Protein AF-A0A9Q0ZHW3-F1 (afdb_monomer_lite)

Organism: Salix purpurea (NCBI:txid77065)

Structure (mmCIF, N/CA/C/O backbone):
data_AF-A0A9Q0ZHW3-F1
#
_entry.id   AF-A0A9Q0ZHW3-F1
#
loop_
_atom_site.group_PDB
_atom_site.id
_atom_site.type_symbol
_atom_site.label_atom_id
_atom_site.label_alt_id
_atom_site.label_comp_id
_atom_site.label_asym_id
_atom_site.label_entity_id
_atom_site.label_seq_id
_atom_site.pdbx_PDB_ins_code
_atom_site.Cartn_x
_atom_site.Cartn_y
_atom_site.Cartn_z
_atom_site.occupancy
_atom_site.B_iso_or_equiv
_atom_site.auth_seq_id
_atom_site.auth_comp_id
_atom_site.auth_asym_id
_atom_site.auth_atom_id
_atom_site.pdbx_PDB_model_num
ATOM 1 N N . MET A 1 1 ? 11.806 12.539 -17.129 1.00 73.69 1 MET A N 1
ATOM 2 C CA . MET A 1 1 ? 10.491 13.174 -16.878 1.00 73.69 1 MET A CA 1
ATOM 3 C C . MET A 1 1 ? 9.382 12.738 -17.846 1.00 73.69 1 MET A C 1
ATOM 5 O O . MET A 1 1 ? 8.555 11.953 -17.416 1.00 73.69 1 MET A O 1
ATOM 9 N N . LEU A 1 2 ? 9.324 13.153 -19.128 1.00 83.00 2 LEU A N 1
ATOM 10 C CA . LEU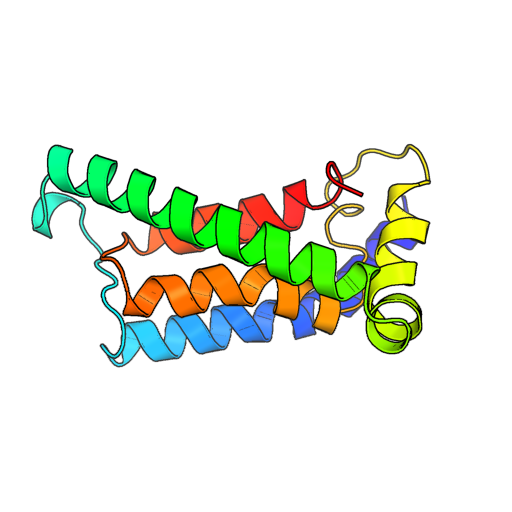 A 1 2 ? 8.190 12.784 -20.021 1.00 83.00 2 LEU A CA 1
ATOM 11 C C . LEU A 1 2 ? 7.981 11.266 -20.179 1.00 83.00 2 LEU A C 1
ATOM 13 O O . LEU A 1 2 ? 6.848 10.793 -20.206 1.00 83.00 2 LEU A O 1
ATOM 17 N N . LEU A 1 3 ? 9.074 10.503 -20.240 1.00 83.69 3 LEU A N 1
ATOM 18 C CA . LEU A 1 3 ? 9.015 9.045 -20.337 1.00 83.69 3 LEU A CA 1
ATOM 19 C C . LEU A 1 3 ? 8.474 8.391 -19.052 1.00 83.69 3 LEU A C 1
ATOM 21 O O . LEU A 1 3 ? 7.644 7.495 -19.149 1.00 83.69 3 LEU A O 1
ATOM 25 N N . GLN A 1 4 ? 8.865 8.888 -17.871 1.00 81.75 4 GLN A N 1
ATOM 26 C CA . GLN A 1 4 ? 8.333 8.431 -16.576 1.00 81.75 4 GLN A CA 1
ATOM 27 C C . GLN A 1 4 ? 6.826 8.695 -16.481 1.00 81.75 4 GLN A C 1
ATOM 29 O O . GLN A 1 4 ? 6.073 7.797 -16.126 1.00 81.75 4 GLN A O 1
ATOM 34 N N . ILE A 1 5 ? 6.371 9.887 -16.896 1.00 86.31 5 ILE A N 1
ATOM 35 C CA . ILE A 1 5 ? 4.938 10.216 -16.960 1.00 86.31 5 ILE A CA 1
ATOM 36 C C . ILE A 1 5 ? 4.210 9.223 -17.870 1.00 86.31 5 ILE A C 1
ATOM 38 O O . ILE A 1 5 ? 3.200 8.656 -17.475 1.00 86.31 5 ILE A O 1
ATOM 42 N N . TYR A 1 6 ? 4.720 8.975 -19.076 1.00 88.56 6 TYR A N 1
ATOM 43 C CA . TYR A 1 6 ? 4.077 8.063 -20.022 1.00 88.56 6 TYR A CA 1
ATOM 44 C C . TYR A 1 6 ? 3.964 6.625 -19.494 1.00 88.56 6 TYR A C 1
ATOM 46 O O . TYR A 1 6 ? 2.909 6.003 -19.629 1.00 88.56 6 TYR A O 1
ATOM 54 N N . VAL A 1 7 ? 5.031 6.100 -18.886 1.00 87.06 7 VAL A N 1
ATOM 55 C CA . VAL A 1 7 ? 5.037 4.750 -18.303 1.00 87.06 7 VAL A CA 1
ATOM 56 C C . VAL A 1 7 ? 4.074 4.677 -17.117 1.00 87.06 7 VAL A C 1
ATOM 58 O O . VAL A 1 7 ? 3.219 3.792 -17.098 1.00 87.06 7 VAL A O 1
ATOM 61 N N . ALA A 1 8 ? 4.122 5.651 -16.204 1.00 86.81 8 ALA A N 1
ATOM 62 C CA . ALA A 1 8 ? 3.216 5.726 -15.060 1.00 86.81 8 ALA A CA 1
ATOM 63 C C . ALA A 1 8 ? 1.741 5.828 -15.486 1.00 86.81 8 ALA A C 1
ATOM 65 O O . ALA A 1 8 ? 0.895 5.099 -14.977 1.00 86.81 8 ALA A O 1
ATOM 66 N N . MET A 1 9 ? 1.417 6.664 -16.479 1.00 90.88 9 MET A N 1
ATOM 67 C CA . MET A 1 9 ? 0.047 6.796 -16.999 1.00 90.88 9 MET A CA 1
ATOM 68 C C . MET A 1 9 ? -0.474 5.508 -17.641 1.00 90.88 9 MET A C 1
ATOM 70 O O . MET A 1 9 ? -1.670 5.232 -17.576 1.00 90.88 9 MET A O 1
ATOM 74 N N . LYS A 1 10 ? 0.402 4.700 -18.248 1.00 88.62 10 LYS A N 1
ATOM 75 C CA . LYS A 1 10 ? 0.024 3.374 -18.750 1.00 88.62 10 LYS A CA 1
ATOM 76 C C . LYS A 1 10 ? -0.179 2.360 -17.633 1.00 88.62 10 LYS A C 1
ATOM 78 O O . LYS A 1 10 ? -1.021 1.478 -17.784 1.00 88.62 10 LYS A O 1
ATOM 83 N N . ALA A 1 11 ? 0.599 2.456 -16.558 1.00 87.31 11 ALA A N 1
ATOM 84 C CA . ALA A 1 11 ? 0.549 1.496 -15.470 1.00 87.31 11 ALA A CA 1
ATOM 85 C C . ALA A 1 11 ? -0.622 1.738 -14.509 1.00 87.31 11 ALA A C 1
ATOM 87 O O . ALA A 1 11 ? -1.248 0.782 -14.052 1.00 87.31 11 ALA A O 1
ATOM 88 N N . MET A 1 12 ? -0.959 3.007 -14.265 1.00 87.75 12 MET A N 1
ATOM 89 C CA . MET A 1 12 ? -1.957 3.435 -13.284 1.00 87.75 12 MET A CA 1
ATOM 90 C C . MET A 1 12 ? -3.317 2.728 -13.387 1.00 87.75 12 MET A C 1
ATOM 92 O O . MET A 1 12 ? -3.740 2.193 -12.367 1.00 87.75 12 MET A O 1
ATOM 96 N N . PRO A 1 13 ? -3.986 2.625 -14.557 1.00 89.69 13 PRO A N 1
ATOM 97 C CA . PRO A 1 13 ? -5.304 1.981 -14.638 1.00 89.69 13 PRO A CA 1
ATOM 98 C C . PRO A 1 13 ? -5.311 0.527 -14.153 1.00 89.69 13 PRO A C 1
ATOM 100 O O . PRO A 1 13 ? -6.305 0.033 -13.627 1.00 89.69 13 PRO A O 1
ATOM 103 N N . TRP A 1 14 ? -4.188 -0.164 -14.336 1.00 89.56 14 TRP A N 1
ATOM 104 C CA . TRP A 1 14 ? -4.010 -1.539 -13.894 1.00 89.56 14 TRP A CA 1
ATOM 105 C C . TRP A 1 14 ? -3.637 -1.604 -12.417 1.00 89.56 14 TRP A C 1
ATOM 107 O O . TRP A 1 14 ? -4.186 -2.425 -11.691 1.00 89.56 14 TRP A O 1
ATOM 117 N N . TYR A 1 15 ? -2.747 -0.721 -11.961 1.00 87.81 15 TYR A N 1
ATOM 118 C CA . TYR A 1 15 ? -2.360 -0.633 -10.554 1.00 87.81 15 TYR A CA 1
ATOM 119 C C . TYR A 1 15 ? -3.568 -0.347 -9.651 1.00 87.81 15 TYR A C 1
ATOM 121 O O . TYR A 1 15 ? -3.721 -0.979 -8.608 1.00 87.81 15 TYR A O 1
ATOM 129 N N . THR A 1 16 ? -4.496 0.510 -10.096 1.00 90.38 16 THR A N 1
ATOM 130 C CA . THR A 1 16 ? -5.730 0.825 -9.360 1.00 90.38 16 THR A CA 1
ATOM 131 C C . THR A 1 16 ? -6.701 -0.350 -9.220 1.00 90.38 16 THR A C 1
ATOM 133 O O . THR A 1 16 ? -7.648 -0.260 -8.441 1.00 90.38 16 THR A O 1
ATOM 136 N N . LEU A 1 17 ? -6.488 -1.469 -9.922 1.00 91.81 17 LEU A N 1
ATOM 137 C CA . LEU A 1 17 ? -7.327 -2.657 -9.767 1.00 91.81 17 LEU A CA 1
ATOM 138 C C . LEU A 1 17 ? -7.246 -3.222 -8.343 1.00 91.81 17 LEU A C 1
ATOM 140 O O . LEU A 1 17 ? -8.262 -3.640 -7.796 1.00 91.81 17 LEU A O 1
ATOM 144 N N . LEU A 1 18 ? -6.060 -3.203 -7.730 1.00 91.81 18 LEU A N 1
ATOM 145 C CA . LEU A 1 18 ? -5.867 -3.725 -6.380 1.00 91.81 18 LEU A CA 1
ATOM 146 C C . LEU A 1 18 ? -6.641 -2.925 -5.311 1.00 91.81 18 LEU A C 1
ATOM 148 O O . LEU A 1 18 ? -7.414 -3.562 -4.594 1.00 91.81 18 LEU A O 1
ATOM 152 N N . PRO A 1 19 ? -6.520 -1.581 -5.208 1.00 92.06 19 PRO A N 1
ATOM 153 C CA . PRO A 1 19 ? -7.346 -0.804 -4.285 1.00 92.06 19 PRO A CA 1
ATOM 154 C C . PRO A 1 19 ? -8.840 -0.915 -4.605 1.00 92.06 19 PRO A C 1
ATOM 156 O O . PRO A 1 19 ? -9.644 -1.029 -3.693 1.00 92.06 19 PRO A O 1
ATOM 159 N N . THR A 1 20 ? -9.226 -1.001 -5.883 1.00 94.25 20 THR A N 1
ATOM 160 C CA . THR A 1 20 ? -10.640 -1.213 -6.251 1.00 94.25 20 THR A CA 1
ATOM 161 C C . THR A 1 20 ? -11.184 -2.520 -5.663 1.00 94.25 20 THR A C 1
ATOM 163 O O . THR A 1 20 ? -12.277 -2.562 -5.100 1.00 94.25 20 THR A O 1
ATOM 166 N N . VAL A 1 21 ? -10.415 -3.608 -5.771 1.00 94.75 21 VAL A N 1
ATOM 167 C CA . VAL A 1 21 ? -10.796 -4.905 -5.200 1.00 94.75 21 VAL A CA 1
ATOM 168 C C . VAL A 1 21 ? -10.751 -4.864 -3.670 1.00 94.75 21 VAL A C 1
ATOM 170 O O . VAL A 1 21 ? -11.633 -5.439 -3.034 1.00 94.75 21 VAL A O 1
ATOM 173 N N . SER A 1 22 ? -9.776 -4.186 -3.054 1.00 94.69 22 SER A N 1
ATOM 174 C CA . SER A 1 22 ? -9.713 -4.064 -1.592 1.00 94.69 22 SER A CA 1
ATOM 175 C C . SER A 1 22 ? -10.876 -3.259 -1.021 1.00 94.69 22 SER A C 1
ATOM 177 O O . SER A 1 22 ? -11.476 -3.702 -0.043 1.00 94.69 22 SER A O 1
ATOM 179 N N . GLU A 1 23 ? -11.267 -2.160 -1.664 1.00 95.31 23 GLU A N 1
ATOM 180 C CA . GLU A 1 23 ? -12.452 -1.375 -1.313 1.00 95.31 23 GLU A CA 1
ATOM 181 C C . GLU A 1 23 ? -13.720 -2.224 -1.398 1.00 95.31 23 GLU A C 1
ATOM 183 O O . GLU A 1 23 ? -14.471 -2.284 -0.427 1.00 95.31 23 GLU A O 1
ATOM 188 N N . TYR A 1 24 ? -13.902 -2.993 -2.476 1.00 97.06 24 TYR A N 1
ATOM 189 C CA . TYR A 1 24 ? -15.022 -3.930 -2.581 1.00 97.06 24 TYR A CA 1
ATOM 190 C C . TYR A 1 24 ? -15.056 -4.931 -1.409 1.00 97.06 24 TYR A C 1
ATOM 192 O O . TYR A 1 24 ? -16.113 -5.185 -0.830 1.00 97.06 24 TYR A O 1
ATOM 200 N N . MET A 1 25 ? -13.908 -5.489 -1.009 1.00 97.19 25 MET A N 1
ATOM 201 C CA . MET A 1 25 ? -13.833 -6.407 0.139 1.00 97.19 25 MET A CA 1
ATOM 202 C C . MET A 1 25 ? -14.135 -5.711 1.475 1.00 97.19 25 MET A C 1
ATOM 204 O O . MET A 1 25 ? -14.721 -6.325 2.371 1.00 97.19 25 MET A O 1
ATOM 208 N N . ILE A 1 26 ? -13.748 -4.442 1.620 1.00 96.19 26 ILE A N 1
ATOM 209 C CA . ILE A 1 26 ? -14.051 -3.610 2.790 1.00 96.19 26 ILE A CA 1
ATOM 210 C C . ILE A 1 26 ? -15.555 -3.331 2.870 1.00 96.19 26 ILE A C 1
ATOM 212 O O . ILE A 1 26 ? -16.154 -3.567 3.917 1.00 96.19 26 ILE A O 1
ATOM 216 N N . GLU A 1 27 ? -16.181 -2.908 1.772 1.00 95.88 27 GLU A N 1
ATOM 217 C CA . GLU A 1 27 ? -17.616 -2.600 1.709 1.00 95.88 27 GLU A CA 1
ATOM 218 C C . GLU A 1 27 ? -18.500 -3.823 1.986 1.00 95.88 27 GLU A C 1
ATOM 220 O O . GLU A 1 27 ? -19.546 -3.703 2.621 1.00 95.88 27 GLU A O 1
ATOM 225 N N . ASN A 1 28 ? -18.060 -5.016 1.575 1.00 96.94 28 ASN A N 1
ATOM 226 C CA . ASN A 1 28 ? -18.747 -6.274 1.881 1.00 96.94 28 ASN A CA 1
ATOM 227 C C . ASN A 1 28 ? -18.514 -6.771 3.324 1.00 96.94 28 ASN A C 1
ATOM 229 O O . ASN A 1 28 ? -19.048 -7.815 3.707 1.00 96.94 28 ASN A O 1
ATOM 233 N N . GLY A 1 29 ? -17.711 -6.064 4.127 1.00 95.12 29 GLY A N 1
ATOM 234 C CA . GLY A 1 29 ? -17.433 -6.418 5.520 1.00 95.12 29 GLY A CA 1
ATOM 235 C C . GLY A 1 29 ? -16.546 -7.654 5.692 1.00 95.12 29 GLY A C 1
ATOM 236 O O . GLY A 1 29 ? -16.582 -8.292 6.741 1.00 95.12 29 GLY A O 1
ATOM 237 N N . TRP A 1 30 ? -15.758 -8.029 4.678 1.00 97.31 30 TRP A N 1
ATOM 238 C CA . TRP A 1 30 ? -14.881 -9.211 4.741 1.00 97.31 30 TRP A CA 1
ATOM 239 C C . TRP A 1 30 ? -13.572 -8.953 5.493 1.00 97.31 30 TRP A C 1
ATOM 241 O O . TRP A 1 30 ? -12.861 -9.890 5.853 1.00 97.31 30 TRP A O 1
ATOM 251 N N . THR A 1 31 ? -13.236 -7.684 5.711 1.00 97.75 31 THR A N 1
ATOM 252 C CA . THR A 1 31 ? -11.981 -7.247 6.327 1.00 97.75 31 THR A CA 1
ATOM 253 C C . THR A 1 31 ? -12.214 -6.684 7.726 1.00 97.75 31 THR A C 1
ATOM 255 O O . THR A 1 31 ? -13.344 -6.428 8.134 1.00 97.75 31 THR A O 1
ATOM 258 N N . LYS A 1 32 ? -11.133 -6.442 8.473 1.00 96.88 32 LYS A N 1
ATOM 259 C CA . LYS A 1 32 ? -11.174 -5.798 9.797 1.00 96.88 32 LYS A CA 1
ATOM 260 C C . LYS A 1 32 ? -11.114 -4.265 9.707 1.00 96.88 32 LYS A C 1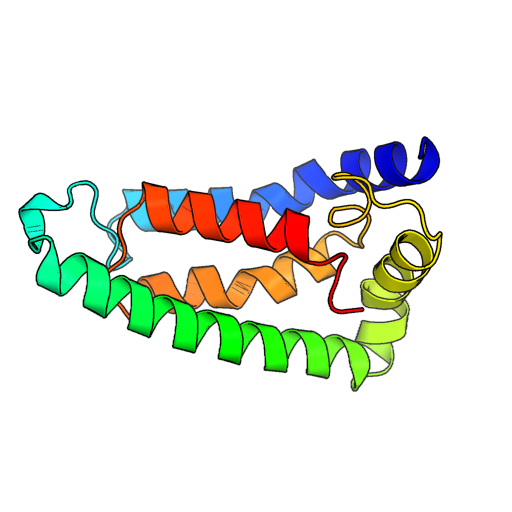
ATOM 262 O O . LYS A 1 32 ? -10.657 -3.604 10.639 1.00 96.88 32 LYS A O 1
ATOM 267 N N . CYS A 1 33 ? -11.509 -3.688 8.576 1.00 97.19 33 CYS A N 1
ATOM 268 C CA . CYS A 1 33 ? -11.421 -2.251 8.361 1.00 97.19 33 CYS A CA 1
ATOM 269 C C . CYS A 1 33 ? -12.548 -1.501 9.087 1.00 97.19 33 CYS A C 1
ATOM 271 O O . CYS A 1 33 ? -13.697 -1.934 9.068 1.00 97.19 33 CYS A O 1
ATOM 273 N N . TYR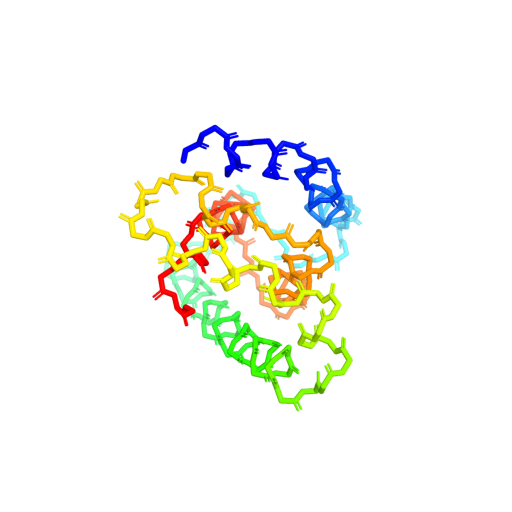 A 1 34 ? -12.215 -0.372 9.713 1.00 96.44 34 TYR A N 1
ATOM 274 C CA . TYR A 1 34 ? -13.172 0.502 10.399 1.00 96.44 34 TYR A CA 1
ATOM 275 C C . TYR A 1 34 ? -13.081 1.939 9.881 1.00 96.44 34 TYR A C 1
ATOM 277 O O . TYR A 1 34 ? -12.074 2.346 9.292 1.00 96.44 34 TYR A O 1
ATOM 285 N N . THR A 1 35 ? -14.132 2.731 10.095 1.00 95.94 35 THR A N 1
ATOM 286 C CA . THR A 1 35 ? -14.276 4.055 9.456 1.00 95.94 35 THR A CA 1
ATOM 287 C C . THR A 1 35 ? -14.108 5.224 10.416 1.00 95.94 35 THR A C 1
ATOM 289 O O . THR A 1 35 ? -13.813 6.333 9.969 1.00 95.94 35 THR A O 1
ATOM 292 N N . SER A 1 36 ? -14.250 4.992 11.722 1.00 96.56 36 SER A N 1
ATOM 293 C CA . SER A 1 36 ? -14.054 6.001 12.755 1.00 96.56 36 SER A CA 1
ATOM 294 C C . SER A 1 36 ? -13.087 5.533 13.837 1.00 96.56 36 SER A C 1
ATOM 296 O O . SER A 1 36 ? -13.223 4.460 14.419 1.00 96.56 36 SER A O 1
ATOM 298 N N . ILE A 1 37 ? -12.138 6.401 14.193 1.00 96.19 37 ILE A N 1
ATOM 299 C CA . ILE A 1 37 ? -11.187 6.168 15.293 1.00 96.19 37 ILE A CA 1
ATOM 300 C C . ILE A 1 37 ? -11.917 5.983 16.634 1.00 96.19 37 ILE A C 1
ATOM 302 O O . ILE A 1 37 ? -11.419 5.282 17.514 1.00 96.19 37 ILE A O 1
ATOM 306 N N . SER A 1 38 ? -13.114 6.556 16.798 1.00 96.38 38 SER A N 1
ATOM 307 C CA . SER A 1 38 ? -13.915 6.398 18.018 1.00 96.38 38 SER A CA 1
ATOM 308 C C . SER A 1 38 ? -14.367 4.957 18.281 1.00 96.38 38 SER A C 1
ATOM 310 O O . SER A 1 38 ? -14.707 4.651 19.417 1.00 96.38 38 SER A O 1
ATOM 312 N N . GLU A 1 39 ? -14.371 4.083 17.267 1.00 95.88 39 GLU A N 1
ATOM 313 C CA . GLU A 1 39 ? -14.764 2.671 17.398 1.00 95.88 39 GLU A CA 1
ATOM 314 C C . GLU A 1 39 ? -13.759 1.859 18.231 1.00 95.88 39 GLU A C 1
ATOM 316 O O . GLU A 1 39 ? -14.139 0.909 18.910 1.00 95.88 39 GLU A O 1
ATOM 321 N N . VAL A 1 40 ? -12.480 2.252 18.209 1.00 96.69 40 VAL A N 1
ATOM 322 C CA . VAL A 1 40 ? -11.383 1.556 18.909 1.00 96.69 40 VAL A CA 1
ATOM 323 C C . VAL A 1 40 ? -10.662 2.446 19.930 1.00 96.69 40 VAL A C 1
ATOM 325 O O . VAL A 1 40 ? -9.986 1.950 20.830 1.00 96.69 40 VAL A O 1
ATOM 328 N N . GLY A 1 41 ? -10.815 3.768 19.822 1.00 97.38 41 GLY A N 1
ATOM 329 C CA . GLY A 1 41 ? -10.096 4.761 20.614 1.00 97.38 41 GLY A CA 1
ATOM 330 C C . GLY A 1 41 ? -8.674 5.024 20.105 1.00 97.38 41 GLY A C 1
ATOM 331 O O . GLY A 1 41 ? -8.040 4.184 19.468 1.00 97.38 41 GLY A O 1
ATOM 332 N N . TRP A 1 42 ? -8.137 6.209 20.414 1.00 97.19 42 TRP A N 1
ATOM 333 C CA . TRP A 1 42 ? -6.835 6.668 19.906 1.00 97.19 42 TRP A CA 1
ATOM 334 C C . TRP A 1 42 ? -5.663 5.743 20.248 1.00 97.19 42 TRP A C 1
ATOM 336 O O . TRP A 1 42 ? -4.792 5.525 19.411 1.00 97.19 42 TRP A O 1
ATOM 346 N N . PHE A 1 43 ? -5.644 5.180 21.458 1.00 97.56 43 PHE A N 1
ATOM 347 C CA . PHE A 1 43 ? -4.568 4.282 21.875 1.00 97.56 43 PHE A CA 1
ATOM 348 C C . PHE A 1 43 ? -4.541 2.998 21.035 1.00 97.56 43 PHE A C 1
ATOM 350 O O . PHE A 1 43 ? -3.500 2.643 20.485 1.00 97.56 43 PHE A O 1
ATOM 357 N N . ALA A 1 44 ? -5.693 2.337 20.873 1.00 97.62 44 ALA A N 1
ATOM 358 C CA . ALA A 1 44 ? -5.789 1.138 20.047 1.00 97.62 44 ALA A CA 1
ATOM 359 C C . ALA A 1 44 ? -5.541 1.452 18.566 1.00 97.62 44 ALA A C 1
ATOM 361 O O . ALA A 1 44 ? -4.843 0.691 17.909 1.00 97.62 44 ALA A O 1
ATOM 362 N N . TYR A 1 45 ? -6.023 2.596 18.062 1.00 97.94 45 TYR A N 1
ATOM 363 C CA . TYR A 1 45 ? -5.717 3.073 16.709 1.00 97.94 45 TYR A CA 1
ATOM 364 C C . TYR A 1 45 ? -4.205 3.135 16.454 1.00 97.94 45 TYR A C 1
ATOM 366 O O . TYR A 1 45 ? -3.737 2.556 15.478 1.00 97.94 45 TYR A O 1
ATOM 374 N N . ILE A 1 46 ? -3.433 3.774 17.343 1.00 97.88 46 ILE A N 1
ATOM 375 C CA . ILE A 1 46 ? -1.971 3.882 17.197 1.00 97.88 46 ILE A CA 1
ATOM 376 C C . ILE A 1 46 ? -1.311 2.500 17.272 1.00 97.88 46 ILE A C 1
ATOM 378 O O . ILE A 1 46 ? -0.445 2.195 16.454 1.00 97.88 46 ILE A O 1
ATOM 382 N N . MET A 1 47 ? -1.723 1.647 18.216 1.00 98.25 47 MET A N 1
ATOM 383 C CA . MET A 1 47 ? -1.163 0.295 18.326 1.00 98.25 47 MET A CA 1
ATOM 384 C C . MET A 1 47 ? -1.452 -0.553 17.087 1.00 98.25 47 MET A C 1
ATOM 386 O O . MET A 1 47 ? -0.543 -1.183 16.552 1.00 98.25 47 MET A O 1
ATOM 390 N N . TYR A 1 48 ? -2.694 -0.557 16.604 1.00 98.00 48 TYR A N 1
ATOM 391 C CA . TYR A 1 48 ? -3.060 -1.286 15.397 1.00 98.00 48 TYR A CA 1
ATOM 392 C C . TYR A 1 48 ? -2.335 -0.752 14.167 1.00 98.00 48 TYR A C 1
ATOM 394 O O . TYR A 1 48 ? -1.873 -1.551 13.362 1.00 98.00 48 TYR A O 1
ATOM 402 N N . MET A 1 49 ? -2.164 0.569 14.058 1.00 97.25 49 MET A N 1
ATOM 403 C CA . MET A 1 49 ? -1.361 1.189 13.004 1.00 97.25 49 MET A CA 1
ATOM 404 C C . MET A 1 49 ? 0.081 0.682 13.020 1.00 97.25 49 MET A C 1
ATOM 406 O O . MET A 1 49 ? 0.611 0.299 11.984 1.00 97.25 49 MET A O 1
ATOM 410 N N . ALA A 1 50 ? 0.711 0.645 14.196 1.00 97.88 50 ALA A N 1
ATOM 411 C CA . ALA A 1 50 ? 2.087 0.184 14.333 1.00 97.88 50 ALA A CA 1
ATOM 412 C C . ALA A 1 50 ? 2.232 -1.297 13.948 1.00 97.88 50 ALA A C 1
ATOM 414 O O . ALA A 1 50 ? 3.141 -1.651 13.203 1.00 97.88 50 ALA A O 1
ATOM 415 N N . ILE A 1 51 ? 1.316 -2.159 14.403 1.00 98.00 51 ILE A N 1
ATOM 416 C CA . ILE A 1 51 ? 1.321 -3.586 14.041 1.00 98.00 51 ILE A CA 1
ATOM 417 C C . ILE A 1 51 ? 1.073 -3.757 12.537 1.00 98.00 51 ILE A C 1
ATOM 419 O O . ILE A 1 51 ? 1.753 -4.554 11.894 1.00 98.00 51 ILE A O 1
ATOM 423 N N . TYR A 1 52 ? 0.123 -3.005 11.976 1.00 97.75 52 TYR A N 1
ATOM 424 C CA . TYR A 1 52 ? -0.175 -2.998 10.547 1.00 97.75 52 TYR A CA 1
ATOM 425 C C . TYR A 1 52 ? 1.073 -2.650 9.728 1.00 97.75 52 TYR A C 1
ATOM 427 O O . TYR A 1 52 ? 1.429 -3.412 8.835 1.00 97.75 52 TYR A O 1
ATOM 435 N N . LEU A 1 53 ? 1.775 -1.567 10.080 1.00 96.38 53 LEU A N 1
ATOM 436 C CA . LEU A 1 53 ? 3.015 -1.162 9.414 1.00 96.38 53 LEU A CA 1
ATOM 437 C C . LEU A 1 53 ? 4.076 -2.259 9.489 1.00 96.38 53 LEU A C 1
ATOM 439 O O . LEU A 1 53 ? 4.621 -2.630 8.464 1.00 96.38 53 LEU A O 1
ATOM 443 N N . VAL A 1 54 ? 4.312 -2.860 10.659 1.00 97.31 54 VAL A N 1
ATOM 444 C CA . VAL A 1 54 ? 5.296 -3.952 10.787 1.00 97.31 54 VAL A CA 1
ATOM 445 C C . VAL A 1 54 ? 4.978 -5.124 9.853 1.00 97.31 54 VAL A C 1
ATOM 447 O O . VAL A 1 54 ? 5.883 -5.660 9.219 1.00 97.31 54 VAL A O 1
ATOM 450 N N . ILE A 1 55 ? 3.708 -5.530 9.758 1.00 97.00 55 ILE A N 1
ATOM 451 C CA . ILE A 1 55 ? 3.287 -6.627 8.872 1.00 97.00 55 ILE A CA 1
ATOM 452 C C . ILE A 1 55 ? 3.482 -6.246 7.406 1.00 97.00 55 ILE A C 1
ATOM 454 O O . ILE A 1 55 ? 3.982 -7.058 6.626 1.00 97.00 55 ILE A O 1
ATOM 458 N N . VAL A 1 56 ? 3.072 -5.034 7.037 1.00 96.31 56 VAL A N 1
ATOM 459 C CA . VAL A 1 56 ? 3.155 -4.537 5.664 1.00 96.31 56 VAL A CA 1
ATOM 460 C C . VAL A 1 56 ? 4.607 -4.397 5.230 1.00 96.31 56 VAL A C 1
ATOM 462 O O . VAL A 1 56 ? 4.981 -5.042 4.262 1.00 96.31 56 VAL A O 1
ATOM 465 N N . GLU A 1 57 ? 5.435 -3.673 5.980 1.00 94.50 57 GLU A N 1
ATOM 466 C CA . GLU A 1 57 ? 6.866 -3.478 5.705 1.00 94.50 57 GLU A CA 1
ATOM 467 C C . GLU A 1 57 ? 7.602 -4.813 5.569 1.00 94.50 57 GLU A C 1
ATOM 469 O O . GLU A 1 57 ? 8.368 -5.037 4.632 1.00 94.50 57 GLU A O 1
ATOM 474 N N . PHE A 1 58 ? 7.322 -5.753 6.477 1.00 95.50 58 PHE A N 1
ATOM 475 C CA . PHE A 1 58 ? 7.881 -7.095 6.386 1.00 95.50 58 PHE A CA 1
ATOM 476 C C . PHE A 1 58 ? 7.437 -7.796 5.097 1.00 95.50 58 PHE A C 1
ATOM 478 O O . PHE A 1 58 ? 8.268 -8.352 4.384 1.00 95.50 58 PHE A O 1
ATOM 485 N N . GLY A 1 59 ? 6.142 -7.767 4.775 1.00 95.69 59 GLY A N 1
ATOM 486 C CA . GLY A 1 59 ? 5.615 -8.372 3.554 1.00 95.69 59 GLY A CA 1
ATOM 487 C C . GLY A 1 59 ? 6.200 -7.751 2.285 1.00 95.69 59 GLY A C 1
ATOM 488 O O . GLY A 1 59 ? 6.603 -8.487 1.388 1.00 95.69 59 GLY A O 1
ATOM 489 N N . ILE A 1 60 ? 6.301 -6.423 2.228 1.00 94.31 60 ILE A N 1
ATOM 490 C CA . ILE A 1 60 ? 6.865 -5.682 1.094 1.00 94.31 60 ILE A CA 1
ATOM 491 C C . ILE A 1 60 ? 8.327 -6.048 0.901 1.00 94.31 60 ILE A C 1
ATOM 493 O O . ILE A 1 60 ? 8.708 -6.410 -0.209 1.00 94.31 60 ILE A O 1
ATOM 497 N N . TYR A 1 61 ? 9.123 -6.068 1.973 1.00 93.75 61 TYR A N 1
ATOM 498 C CA . TYR A 1 61 ? 10.521 -6.488 1.908 1.00 93.75 61 TYR A CA 1
ATOM 499 C C . TYR A 1 61 ? 10.680 -7.863 1.246 1.00 93.75 61 TYR A C 1
ATOM 501 O O . TYR A 1 61 ? 11.519 -8.033 0.359 1.00 93.75 61 TYR A O 1
ATOM 509 N N . TRP A 1 62 ? 9.871 -8.849 1.645 1.00 94.81 62 TRP A N 1
ATOM 510 C CA . TRP A 1 62 ? 9.944 -10.188 1.059 1.00 94.81 62 TRP A CA 1
ATOM 511 C C . TRP A 1 62 ? 9.444 -10.223 -0.384 1.00 94.81 62 TRP A C 1
ATOM 513 O O . TRP A 1 62 ? 10.114 -10.820 -1.223 1.00 94.81 62 TRP A O 1
ATOM 523 N N . MET A 1 63 ? 8.340 -9.544 -0.702 1.00 94.44 63 MET A N 1
ATOM 524 C CA . MET A 1 63 ? 7.836 -9.461 -2.078 1.00 94.44 63 MET A CA 1
ATOM 525 C C . MET A 1 63 ? 8.852 -8.803 -3.014 1.00 94.44 63 MET A C 1
ATOM 527 O O . MET A 1 63 ? 9.136 -9.315 -4.098 1.00 94.44 63 MET A O 1
ATOM 531 N N . HIS A 1 64 ? 9.448 -7.698 -2.577 1.00 92.12 64 HIS A N 1
ATOM 532 C CA . HIS A 1 64 ? 10.486 -6.983 -3.307 1.00 92.12 64 HIS A CA 1
ATOM 533 C C . HIS A 1 64 ? 11.738 -7.850 -3.488 1.00 92.12 64 HIS A C 1
ATOM 535 O O . HIS A 1 64 ? 12.297 -7.956 -4.582 1.00 92.12 64 HIS A O 1
ATOM 541 N N . ARG A 1 65 ? 12.154 -8.557 -2.433 1.00 92.00 65 ARG A N 1
ATOM 542 C CA . ARG A 1 65 ? 13.254 -9.519 -2.512 1.00 92.00 65 ARG A CA 1
ATOM 543 C C . ARG A 1 65 ? 12.970 -10.635 -3.515 1.00 92.00 65 ARG A C 1
ATOM 545 O O . ARG A 1 65 ? 13.852 -10.976 -4.295 1.00 92.00 65 ARG A O 1
ATOM 552 N N . GLU A 1 66 ? 11.764 -11.191 -3.536 1.00 93.31 66 GLU A N 1
ATOM 553 C CA . GLU A 1 66 ? 11.372 -12.220 -4.505 1.00 93.31 66 GLU A CA 1
ATOM 554 C C . GLU A 1 66 ? 11.389 -11.694 -5.946 1.00 93.31 66 GLU A C 1
ATOM 556 O O . GLU A 1 66 ? 11.876 -12.384 -6.847 1.00 93.31 66 GLU A O 1
ATOM 561 N N . LEU A 1 67 ? 10.929 -10.459 -6.168 1.00 92.88 67 LEU A N 1
ATOM 562 C CA . LEU A 1 67 ? 11.005 -9.772 -7.462 1.00 92.88 67 LEU A CA 1
ATOM 563 C C . LEU A 1 67 ? 12.450 -9.622 -7.957 1.00 92.88 67 LEU A C 1
ATOM 565 O O . LEU A 1 67 ? 12.688 -9.647 -9.166 1.00 92.88 67 LEU A O 1
ATOM 569 N N . HIS A 1 68 ? 13.412 -9.522 -7.042 1.00 91.81 68 HIS A N 1
ATOM 570 C CA . HIS A 1 68 ? 14.841 -9.496 -7.339 1.00 91.81 68 HIS A CA 1
ATOM 571 C C . HIS A 1 68 ? 15.470 -10.884 -7.525 1.00 91.81 68 HIS A C 1
ATOM 573 O O . HIS A 1 68 ? 16.187 -11.113 -8.503 1.00 91.81 68 HIS A O 1
ATOM 579 N N . ASP A 1 69 ? 15.218 -11.806 -6.598 1.00 92.06 69 ASP A N 1
ATOM 580 C CA . ASP A 1 69 ? 15.890 -13.107 -6.524 1.00 92.06 69 ASP A CA 1
ATOM 581 C C . ASP A 1 69 ? 15.361 -14.082 -7.599 1.00 92.06 69 ASP A C 1
ATOM 583 O O . ASP A 1 69 ? 16.102 -14.915 -8.138 1.00 92.06 69 ASP A O 1
ATOM 587 N N . ILE A 1 70 ? 14.084 -13.969 -7.980 1.00 93.88 70 ILE A N 1
ATOM 588 C CA . ILE A 1 70 ? 13.450 -14.841 -8.972 1.00 93.88 70 ILE A CA 1
ATOM 589 C C . ILE A 1 70 ? 13.654 -14.264 -10.381 1.00 93.88 70 ILE A C 1
ATOM 591 O O . ILE A 1 70 ? 12.952 -13.360 -10.832 1.00 93.88 70 ILE A O 1
ATOM 595 N N . LYS A 1 71 ? 14.584 -14.860 -11.142 1.00 90.50 71 LYS A N 1
ATOM 596 C CA . LYS A 1 71 ? 14.980 -14.428 -12.504 1.00 90.50 71 LYS A CA 1
ATOM 597 C C . LYS A 1 71 ? 13.832 -14.025 -13.450 1.00 90.50 71 LYS A C 1
ATOM 599 O O . LYS A 1 71 ? 13.963 -12.982 -14.096 1.00 90.50 71 LYS A O 1
ATOM 604 N N . PRO A 1 72 ? 12.745 -14.809 -13.622 1.00 92.75 72 PRO A N 1
ATOM 605 C CA . PRO A 1 72 ? 11.653 -14.398 -14.500 1.00 92.75 72 PRO A CA 1
ATOM 606 C C . PRO A 1 72 ? 10.877 -13.186 -13.970 1.00 92.75 72 PRO A C 1
ATOM 608 O O . PRO A 1 72 ? 10.478 -12.364 -14.793 1.00 92.75 72 PRO A O 1
ATOM 611 N N . LEU A 1 73 ? 10.697 -13.047 -12.650 1.00 91.88 73 LEU A N 1
ATOM 612 C CA . LEU A 1 73 ? 10.036 -11.884 -12.051 1.00 91.88 73 LEU A CA 1
ATOM 613 C C . LEU A 1 73 ? 10.880 -10.627 -12.259 1.00 91.88 73 LEU A C 1
ATOM 615 O O . LEU A 1 73 ? 10.372 -9.626 -12.765 1.00 91.88 73 LEU A O 1
ATOM 619 N N . TYR A 1 74 ? 12.188 -10.728 -12.019 1.00 90.81 74 TYR A N 1
ATOM 620 C CA . TYR A 1 74 ? 13.107 -9.625 -12.264 1.00 90.81 74 TYR A CA 1
ATOM 621 C C . TYR A 1 74 ? 13.065 -9.174 -13.724 1.00 90.81 74 TYR A C 1
ATOM 623 O O . TYR A 1 74 ? 12.820 -8.010 -14.027 1.00 90.81 74 TYR A O 1
ATOM 631 N N . LYS A 1 75 ? 13.265 -10.108 -14.661 1.00 89.50 75 LYS A N 1
ATOM 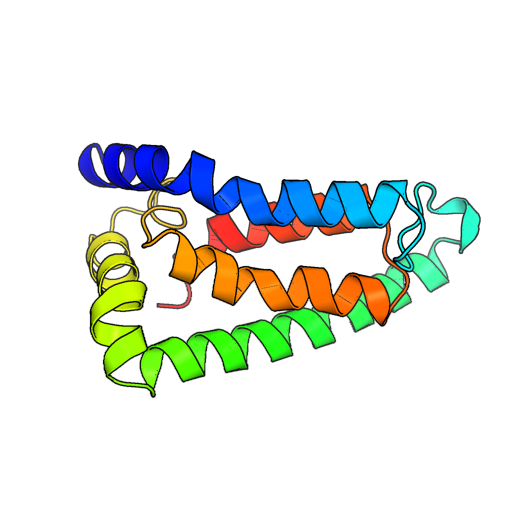632 C CA . LYS A 1 75 ? 13.411 -9.776 -16.083 1.00 89.50 75 LYS A CA 1
ATOM 633 C C . LYS A 1 75 ? 12.150 -9.154 -16.689 1.00 89.50 75 LYS A C 1
ATOM 635 O O . LYS A 1 75 ? 12.278 -8.269 -17.53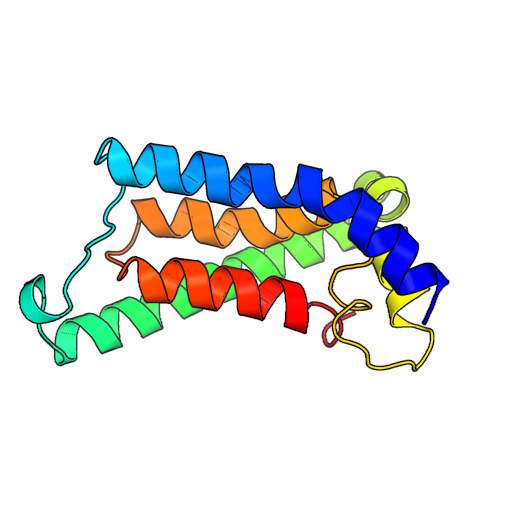2 1.00 89.50 75 LYS A O 1
ATOM 640 N N . HIS A 1 76 ? 10.965 -9.645 -16.325 1.00 91.56 76 HIS A N 1
ATOM 641 C CA . HIS A 1 76 ? 9.718 -9.246 -16.986 1.00 91.56 76 HIS A CA 1
ATOM 642 C C . HIS A 1 76 ? 8.935 -8.176 -16.227 1.00 91.56 76 HIS A C 1
ATOM 644 O O . HIS A 1 76 ? 8.206 -7.421 -16.864 1.00 91.56 76 HIS A O 1
ATOM 650 N N . LEU A 1 77 ? 9.069 -8.110 -14.900 1.00 91.12 77 LEU A N 1
ATOM 651 C CA . LEU A 1 77 ? 8.296 -7.191 -14.064 1.00 91.12 77 LEU A CA 1
ATOM 652 C C . LEU A 1 77 ? 9.204 -6.090 -13.510 1.00 91.12 77 LEU A C 1
ATOM 654 O O . LEU A 1 77 ? 9.011 -4.915 -13.817 1.00 91.12 77 LEU A O 1
ATOM 658 N N . HIS A 1 78 ? 10.251 -6.485 -12.784 1.00 90.75 78 HIS A N 1
ATOM 659 C CA . HIS A 1 78 ? 10.991 -5.567 -11.919 1.00 90.75 78 HIS A CA 1
ATOM 660 C C . HIS A 1 78 ? 12.091 -4.754 -12.622 1.00 90.75 78 HIS A C 1
ATOM 662 O O . HIS A 1 78 ? 12.420 -3.639 -12.228 1.00 90.75 78 HIS A O 1
ATOM 668 N N . ALA A 1 79 ? 12.654 -5.250 -13.727 1.00 86.25 79 ALA A N 1
ATOM 669 C CA . ALA A 1 79 ? 13.726 -4.560 -14.450 1.00 86.25 79 ALA A CA 1
ATOM 670 C C . ALA A 1 79 ? 13.300 -3.173 -14.963 1.00 86.25 79 ALA A C 1
ATOM 672 O O . ALA A 1 79 ? 14.122 -2.264 -15.045 1.00 86.25 79 ALA A O 1
ATOM 673 N N . THR A 1 80 ? 12.016 -3.005 -15.295 1.00 83.69 80 THR A N 1
ATOM 674 C CA . THR A 1 80 ? 11.459 -1.730 -15.770 1.00 83.69 80 THR A CA 1
ATOM 675 C C . THR A 1 80 ? 11.492 -0.664 -14.675 1.00 83.69 80 THR A C 1
ATOM 677 O O . THR A 1 80 ? 11.914 0.458 -14.949 1.00 83.69 80 THR A O 1
ATOM 680 N N . HIS A 1 81 ? 11.145 -1.044 -13.441 1.00 83.56 81 HIS A N 1
ATOM 681 C CA . HIS A 1 81 ? 11.222 -0.190 -12.251 1.00 83.56 81 HIS A CA 1
ATOM 682 C C . HIS A 1 81 ? 12.637 0.373 -12.061 1.00 83.56 81 HIS A C 1
ATOM 684 O O . HIS A 1 81 ? 12.852 1.584 -12.052 1.00 83.56 81 HIS A O 1
ATOM 690 N N . HIS A 1 82 ? 13.642 -0.510 -12.081 1.00 84.06 82 HIS A N 1
ATOM 691 C CA . HIS A 1 82 ? 15.057 -0.132 -11.968 1.00 84.06 82 HIS A CA 1
ATOM 692 C C . HIS A 1 82 ? 15.544 0.797 -13.085 1.00 84.06 82 HIS A C 1
ATOM 694 O O . HIS A 1 82 ? 16.376 1.670 -12.847 1.00 84.06 82 HIS A O 1
ATOM 700 N N . ILE A 1 83 ? 15.065 0.625 -14.319 1.00 82.38 83 ILE A N 1
ATOM 701 C CA . ILE A 1 83 ? 15.476 1.467 -15.454 1.00 82.38 83 ILE A CA 1
ATOM 702 C C . ILE A 1 83 ? 14.989 2.911 -15.275 1.00 82.38 83 ILE A C 1
ATOM 704 O O . ILE A 1 83 ? 15.740 3.845 -15.571 1.00 82.38 83 ILE A O 1
ATOM 708 N N . TYR A 1 84 ? 13.758 3.101 -14.797 1.00 74.56 84 TYR A N 1
ATOM 709 C CA . TYR A 1 84 ? 13.139 4.424 -14.694 1.00 74.56 84 TYR A CA 1
ATOM 710 C C . TYR A 1 84 ? 13.402 5.140 -13.362 1.00 74.56 84 TYR A C 1
ATOM 712 O O . TYR A 1 84 ? 13.354 6.376 -13.343 1.00 74.56 84 TYR A O 1
ATOM 720 N N . ASN A 1 85 ? 13.795 4.410 -12.312 1.00 71.62 85 ASN A N 1
ATOM 721 C CA . ASN A 1 85 ? 14.321 4.987 -11.068 1.00 71.62 85 ASN A CA 1
ATOM 722 C C . ASN A 1 85 ? 15.793 5.408 -11.171 1.00 71.62 85 ASN A C 1
ATOM 724 O O . ASN A 1 85 ? 16.166 6.464 -10.664 1.00 71.62 85 ASN A O 1
ATOM 728 N N . LYS A 1 86 ? 16.634 4.672 -11.916 1.00 65.56 86 LYS A N 1
ATOM 729 C CA . LYS A 1 86 ? 18.068 5.001 -12.087 1.00 65.56 86 LYS A CA 1
ATOM 730 C C . LYS A 1 86 ? 18.349 6.338 -12.775 1.00 65.56 86 LYS A C 1
ATOM 732 O O . LYS A 1 86 ? 19.488 6.797 -12.788 1.00 65.56 86 LYS A O 1
ATOM 737 N N . GLN A 1 87 ? 17.346 6.980 -13.366 1.00 56.97 87 GLN A N 1
ATOM 738 C CA . GLN A 1 87 ? 17.519 8.201 -14.155 1.00 56.97 87 GLN A CA 1
ATOM 739 C C . GLN A 1 87 ? 17.761 9.479 -13.323 1.00 56.97 87 GLN A C 1
ATOM 741 O O . GLN A 1 87 ? 17.649 10.566 -13.889 1.00 56.97 87 GLN A O 1
ATOM 746 N N . ASN A 1 88 ? 18.093 9.389 -12.021 1.00 53.91 88 ASN A N 1
ATOM 747 C CA . ASN A 1 88 ? 18.432 10.517 -11.123 1.00 53.91 88 ASN A CA 1
ATOM 748 C C . ASN A 1 88 ? 17.467 11.715 -11.220 1.00 53.91 88 ASN A C 1
ATOM 750 O O . ASN A 1 88 ? 17.830 12.869 -11.000 1.00 53.91 88 ASN A O 1
ATOM 754 N N . THR A 1 89 ? 16.221 11.440 -11.590 1.00 56.50 89 THR A N 1
ATOM 755 C CA . THR A 1 89 ? 15.157 12.426 -11.734 1.00 56.50 89 THR A CA 1
ATOM 756 C C . THR A 1 89 ? 14.091 12.053 -10.727 1.00 56.50 89 THR A C 1
ATOM 758 O O . THR A 1 89 ? 13.116 11.384 -11.061 1.00 56.50 89 THR A O 1
ATOM 761 N N . LEU A 1 90 ? 14.329 12.468 -9.478 1.00 66.44 90 LEU A N 1
ATOM 762 C CA . LEU A 1 90 ? 13.338 12.441 -8.407 1.00 66.44 90 LEU A CA 1
ATOM 763 C C . LEU A 1 90 ? 12.074 13.136 -8.915 1.00 66.44 90 LEU A C 1
ATOM 765 O O . LEU A 1 90 ? 12.060 14.339 -9.184 1.00 66.44 90 LEU A O 1
ATOM 769 N N . SER A 1 91 ? 11.027 12.350 -9.125 1.00 76.12 91 SER A N 1
ATOM 770 C CA . SER A 1 91 ? 9.711 12.844 -9.500 1.00 76.12 91 SER A CA 1
ATOM 771 C C . SER A 1 91 ? 8.655 11.882 -8.965 1.00 76.12 91 SER A C 1
ATOM 773 O O . SER A 1 91 ? 8.915 10.681 -8.920 1.00 76.12 91 SER A O 1
ATOM 775 N N . PRO A 1 92 ? 7.446 12.363 -8.630 1.00 72.12 92 PRO A N 1
ATOM 776 C CA . PRO A 1 92 ? 6.367 11.498 -8.144 1.00 72.12 92 PRO A CA 1
ATOM 777 C C . PRO A 1 92 ? 5.937 10.441 -9.175 1.00 72.12 92 PRO A C 1
ATOM 779 O O . PRO A 1 92 ? 5.331 9.437 -8.830 1.00 72.12 92 PRO A O 1
ATOM 782 N N . PHE A 1 93 ? 6.267 10.643 -10.455 1.00 80.56 93 PHE A N 1
ATOM 783 C CA . PHE A 1 93 ? 6.001 9.676 -11.518 1.00 80.56 93 PHE A CA 1
ATOM 784 C C . PHE A 1 93 ? 7.075 8.596 -11.635 1.00 80.56 93 PHE A C 1
ATOM 786 O O . PHE A 1 93 ? 6.820 7.593 -12.288 1.00 80.56 93 PHE A O 1
ATOM 793 N N . ALA A 1 94 ? 8.263 8.795 -11.054 1.00 78.25 94 ALA A N 1
ATOM 794 C CA . ALA A 1 94 ? 9.323 7.791 -11.075 1.00 78.25 94 ALA A CA 1
ATOM 795 C C . ALA A 1 94 ? 8.926 6.569 -10.233 1.00 78.25 94 ALA A C 1
ATOM 797 O O . ALA A 1 94 ? 8.967 5.461 -10.755 1.00 78.25 94 ALA A O 1
ATOM 798 N N . GLY A 1 95 ? 8.409 6.787 -9.014 1.00 76.31 95 GLY A N 1
ATOM 799 C CA . GLY A 1 95 ? 7.922 5.709 -8.139 1.00 76.31 95 GLY A CA 1
ATOM 800 C C . GLY A 1 95 ? 6.788 4.885 -8.749 1.00 76.31 95 GLY A C 1
ATOM 801 O O . GLY A 1 95 ? 6.708 3.692 -8.511 1.00 76.31 95 GLY A O 1
ATOM 802 N N . LEU A 1 96 ? 5.986 5.492 -9.632 1.00 83.69 96 LEU A N 1
ATOM 803 C CA . LEU A 1 96 ? 4.872 4.837 -10.329 1.00 83.69 96 LEU A CA 1
ATOM 804 C C . LEU A 1 96 ? 5.231 4.331 -11.742 1.00 83.69 96 LEU A C 1
ATOM 806 O O . LEU A 1 96 ? 4.361 3.837 -12.464 1.00 83.69 96 LEU A O 1
ATOM 810 N N . ALA A 1 97 ? 6.486 4.469 -12.185 1.00 85.56 97 ALA A N 1
ATOM 811 C CA . ALA A 1 97 ? 6.939 4.071 -13.521 1.00 85.56 97 ALA A CA 1
ATOM 812 C C . ALA A 1 97 ? 7.430 2.610 -13.562 1.00 85.56 97 ALA A C 1
ATOM 814 O O . ALA A 1 97 ? 8.551 2.324 -13.985 1.00 85.56 97 ALA A O 1
ATOM 815 N N . PHE A 1 98 ? 6.562 1.673 -13.180 1.00 84.44 98 PHE A N 1
ATOM 816 C CA . PHE A 1 98 ? 6.846 0.236 -13.127 1.00 84.44 98 PHE A CA 1
ATOM 817 C C . PHE A 1 98 ? 5.931 -0.595 -14.038 1.00 84.44 98 PHE A C 1
ATOM 819 O O . PHE A 1 98 ? 4.956 -0.108 -14.618 1.00 84.44 98 PHE A O 1
ATOM 826 N N . HIS A 1 99 ? 6.229 -1.891 -14.162 1.00 89.94 99 HIS A N 1
ATOM 827 C CA . HIS A 1 99 ? 5.278 -2.843 -14.730 1.00 89.94 99 HIS A CA 1
ATOM 828 C C . HIS A 1 99 ? 4.073 -2.979 -13.777 1.00 89.94 99 HIS A C 1
ATOM 830 O O . HIS A 1 99 ? 4.296 -3.214 -12.598 1.00 89.94 99 HIS A O 1
ATOM 836 N N . PRO A 1 100 ? 2.803 -2.921 -14.218 1.00 88.56 100 PRO A N 1
ATOM 837 C CA . PRO A 1 100 ? 1.655 -2.918 -13.300 1.00 88.56 100 PRO A CA 1
ATOM 838 C C . PRO A 1 100 ? 1.631 -4.046 -12.270 1.00 88.56 100 PRO A C 1
ATOM 840 O O . PRO A 1 100 ? 1.319 -3.824 -11.107 1.00 88.56 100 PRO A O 1
ATOM 843 N N . LEU A 1 101 ? 1.980 -5.260 -12.706 1.00 90.62 101 LEU A N 1
ATOM 844 C CA . LEU A 1 101 ? 2.067 -6.416 -11.814 1.00 90.62 101 LEU A CA 1
ATOM 845 C C . LEU A 1 101 ? 3.164 -6.277 -10.751 1.00 90.62 101 LEU A C 1
ATOM 847 O O . LEU A 1 101 ? 3.007 -6.857 -9.691 1.00 90.62 101 LEU A O 1
ATOM 851 N N . ASP A 1 102 ? 4.238 -5.531 -11.015 1.00 90.69 102 ASP A N 1
ATOM 852 C CA . ASP A 1 102 ? 5.280 -5.245 -10.022 1.00 90.69 102 ASP A CA 1
ATOM 853 C C . ASP A 1 102 ? 4.683 -4.450 -8.853 1.00 90.69 102 ASP A C 1
ATOM 855 O O . ASP A 1 102 ? 4.658 -4.935 -7.724 1.00 90.69 102 ASP A O 1
ATOM 859 N N . GLY A 1 103 ? 4.051 -3.308 -9.152 1.00 90.12 103 GLY A N 1
ATOM 860 C CA . GLY A 1 103 ? 3.366 -2.505 -8.137 1.00 90.12 103 GLY A CA 1
ATOM 861 C C . GLY A 1 103 ? 2.250 -3.273 -7.425 1.00 90.12 103 GLY A C 1
ATOM 862 O O . GLY A 1 103 ? 2.139 -3.207 -6.207 1.00 90.12 103 GLY A O 1
ATOM 863 N N . ILE A 1 104 ? 1.442 -4.061 -8.148 1.00 92.25 104 ILE A N 1
ATOM 864 C CA . ILE A 1 104 ? 0.403 -4.891 -7.514 1.00 92.25 104 ILE A CA 1
ATOM 865 C C . ILE A 1 104 ? 1.030 -5.885 -6.530 1.00 92.25 104 ILE A C 1
ATOM 867 O O . ILE A 1 104 ? 0.539 -6.004 -5.412 1.00 92.25 104 ILE A O 1
ATOM 871 N N . LEU A 1 105 ? 2.098 -6.590 -6.917 1.00 93.25 105 LEU A N 1
ATOM 872 C CA . LEU A 1 105 ? 2.766 -7.567 -6.053 1.00 93.25 105 LEU A CA 1
ATOM 873 C C . LEU A 1 105 ? 3.361 -6.913 -4.802 1.00 93.25 105 LEU A C 1
ATOM 875 O O . LEU A 1 105 ? 3.229 -7.476 -3.718 1.00 93.25 105 LEU A O 1
ATOM 879 N N . GLN A 1 106 ? 3.948 -5.723 -4.933 1.00 92.62 106 GLN A N 1
ATOM 880 C CA . GLN A 1 106 ? 4.460 -4.958 -3.792 1.00 92.62 106 GLN A CA 1
ATOM 881 C C . GLN A 1 106 ? 3.329 -4.402 -2.910 1.00 92.62 106 GLN A C 1
ATOM 883 O O . GLN A 1 106 ? 3.480 -4.320 -1.699 1.00 92.62 106 GLN A O 1
ATOM 888 N N . ALA A 1 107 ? 2.143 -4.134 -3.458 1.00 93.44 107 ALA A N 1
ATOM 889 C CA . ALA A 1 107 ? 0.991 -3.655 -2.696 1.00 93.44 107 ALA A CA 1
ATOM 890 C C . ALA A 1 107 ? 0.126 -4.772 -2.058 1.00 93.44 107 ALA A C 1
ATOM 892 O O . ALA A 1 107 ? -0.648 -4.505 -1.136 1.00 93.44 107 ALA A O 1
ATOM 893 N N . VAL A 1 108 ? 0.252 -6.037 -2.481 1.00 95.25 108 VAL A N 1
ATOM 894 C CA . VAL A 1 108 ? -0.485 -7.192 -1.912 1.00 95.25 108 VAL A CA 1
ATOM 895 C C . VAL A 1 108 ? -0.389 -7.308 -0.376 1.00 95.25 108 VAL A C 1
ATOM 897 O O . VAL A 1 108 ? -1.424 -7.574 0.245 1.00 95.25 108 VAL A O 1
ATOM 900 N N . PRO A 1 109 ? 0.768 -7.080 0.279 1.00 96.25 109 PRO A N 1
ATOM 901 C CA . PRO A 1 109 ? 0.878 -7.073 1.738 1.00 96.25 109 PRO A CA 1
ATOM 902 C C . PRO A 1 109 ? -0.130 -6.156 2.445 1.00 96.25 109 PRO A C 1
ATOM 904 O O . PRO A 1 109 ? -0.675 -6.546 3.479 1.00 96.25 109 PRO A O 1
ATOM 907 N N . HIS A 1 110 ? -0.457 -4.992 1.868 1.00 96.19 110 HIS A N 1
ATOM 908 C CA . HIS A 1 110 ? -1.482 -4.092 2.409 1.00 96.19 110 HIS A CA 1
ATOM 909 C C . HIS A 1 110 ? -2.862 -4.760 2.434 1.00 96.19 110 HIS A C 1
ATOM 911 O O . HIS A 1 110 ? -3.603 -4.645 3.411 1.00 96.19 110 HIS A O 1
ATOM 917 N N . VAL A 1 111 ? -3.209 -5.485 1.368 1.00 96.12 111 VAL A N 1
ATOM 918 C CA . VAL A 1 111 ? -4.493 -6.186 1.249 1.00 96.12 111 VAL A CA 1
ATOM 919 C C . VAL A 1 111 ? -4.555 -7.388 2.185 1.00 96.12 111 VAL A C 1
ATOM 921 O O . VAL A 1 111 ? -5.581 -7.613 2.817 1.00 96.12 111 VAL A O 1
ATOM 924 N N . ILE A 1 112 ? -3.461 -8.135 2.339 1.00 96.75 112 ILE A N 1
ATOM 925 C CA . ILE A 1 112 ? -3.386 -9.238 3.309 1.00 96.75 112 ILE A CA 1
ATOM 926 C C . ILE A 1 112 ? -3.568 -8.702 4.736 1.00 96.75 112 ILE A C 1
ATOM 928 O O . ILE A 1 112 ? -4.335 -9.268 5.519 1.00 96.75 112 ILE A O 1
ATOM 932 N N . ALA A 1 113 ? -2.919 -7.583 5.070 1.00 97.12 113 ALA A N 1
ATOM 933 C CA . ALA A 1 113 ? -2.982 -6.986 6.400 1.00 97.12 113 ALA A CA 1
ATOM 934 C C . ALA A 1 113 ? -4.410 -6.583 6.821 1.00 97.12 113 ALA A C 1
ATOM 936 O O . ALA A 1 113 ? -4.736 -6.710 8.005 1.00 97.12 113 ALA A O 1
ATOM 937 N N . LEU A 1 114 ? -5.287 -6.211 5.873 1.00 97.00 114 LEU A N 1
ATOM 938 C CA . LEU A 1 114 ? -6.711 -5.918 6.123 1.00 97.00 114 LEU A CA 1
ATOM 939 C C . LEU A 1 114 ? -7.463 -7.063 6.822 1.00 97.00 114 LEU A C 1
ATOM 941 O O . LEU A 1 114 ? -8.420 -6.821 7.560 1.00 97.00 114 LEU A O 1
ATOM 945 N N . PHE A 1 115 ? -7.060 -8.314 6.595 1.00 97.38 115 PHE A N 1
ATOM 946 C CA . PHE A 1 115 ? -7.695 -9.491 7.199 1.00 97.38 115 PHE A CA 1
ATOM 947 C C . PHE A 1 115 ? -7.088 -9.860 8.557 1.00 97.38 115 PHE A C 1
ATOM 949 O O . PHE A 1 115 ? -7.697 -10.585 9.349 1.00 97.38 115 PHE A O 1
ATOM 956 N N . LEU A 1 116 ? -5.892 -9.356 8.859 1.00 97.50 116 LEU A N 1
ATOM 957 C CA . LEU A 1 116 ? -5.124 -9.740 10.039 1.00 97.50 116 LEU A CA 1
ATOM 958 C C . LEU A 1 116 ? -5.343 -8.767 11.196 1.00 97.50 116 LEU A C 1
ATOM 960 O O . LEU A 1 116 ? -5.655 -9.212 12.306 1.00 97.50 116 LEU A O 1
ATOM 964 N N . VAL A 1 117 ? -5.261 -7.462 10.938 1.00 97.12 117 VAL A N 1
ATOM 965 C CA . VAL A 1 117 ? -5.249 -6.411 11.968 1.00 97.12 117 VAL A CA 1
ATOM 966 C C . VAL A 1 117 ? -6.312 -5.356 11.661 1.00 97.12 117 VAL A C 1
ATOM 968 O O . VAL A 1 117 ? -6.465 -4.983 10.499 1.00 97.12 117 VAL A O 1
ATOM 971 N N . PRO A 1 118 ? -7.051 -4.851 12.668 1.00 97.56 118 PRO A N 1
ATOM 972 C CA . PRO A 1 118 ? -7.975 -3.750 12.445 1.00 97.56 118 PRO A CA 1
ATOM 973 C C . PRO A 1 118 ? -7.251 -2.503 11.948 1.00 97.56 118 PRO A C 1
ATOM 975 O O . PRO A 1 118 ? -6.285 -2.069 12.562 1.00 97.56 118 PRO A O 1
ATOM 978 N N . ILE A 1 119 ? -7.727 -1.873 10.880 1.00 97.94 119 ILE A N 1
ATOM 979 C CA . ILE A 1 119 ? -7.098 -0.659 10.347 1.00 97.94 119 ILE A CA 1
ATOM 980 C C . ILE A 1 119 ? -8.150 0.354 9.915 1.00 97.94 119 ILE A C 1
ATOM 982 O O . ILE A 1 119 ? -9.198 0.006 9.373 1.00 97.94 119 ILE A O 1
ATOM 986 N N . HIS A 1 120 ? -7.865 1.627 10.171 1.00 97.69 120 HIS A N 1
ATOM 987 C CA . HIS A 1 120 ? -8.739 2.716 9.769 1.00 97.69 120 HIS A CA 1
ATOM 988 C C . HIS A 1 120 ? -8.694 2.901 8.249 1.00 97.69 120 HIS A C 1
ATOM 990 O O . HIS A 1 120 ? -7.609 3.043 7.679 1.00 97.69 120 HIS A O 1
ATOM 996 N N . PHE A 1 121 ? -9.859 2.969 7.605 1.00 96.31 121 PHE A N 1
ATOM 997 C CA . PHE A 1 121 ? -10.006 3.017 6.148 1.00 96.31 121 PHE A CA 1
ATOM 998 C C . PHE A 1 121 ? -9.117 4.069 5.480 1.00 96.31 121 PHE A C 1
ATOM 1000 O O . PHE A 1 121 ? -8.307 3.755 4.610 1.00 96.31 121 PHE A O 1
ATOM 1007 N N . ARG A 1 122 ? -9.194 5.324 5.941 1.00 95.69 122 ARG A N 1
ATOM 1008 C CA . ARG A 1 122 ? -8.406 6.417 5.346 1.00 95.69 122 ARG A CA 1
ATOM 1009 C C . ARG A 1 122 ? -6.908 6.222 5.534 1.00 95.69 122 ARG A C 1
ATOM 1011 O O . ARG A 1 122 ? -6.129 6.667 4.701 1.00 95.69 122 ARG A O 1
ATOM 1018 N N . SER A 1 123 ? -6.514 5.581 6.629 1.00 96.38 123 SER A N 1
ATOM 1019 C CA . SER A 1 123 ? -5.108 5.328 6.913 1.00 96.38 123 SER A CA 1
ATOM 1020 C C . SER A 1 123 ? -4.573 4.209 6.025 1.00 96.38 123 SER A C 1
ATOM 1022 O O . SER A 1 123 ? -3.491 4.358 5.479 1.00 96.38 123 SER A O 1
ATOM 1024 N N . HIS A 1 124 ? -5.354 3.147 5.800 1.00 96.00 124 HIS A N 1
ATOM 1025 C CA . HIS A 1 124 ? -5.019 2.093 4.839 1.00 96.00 124 HIS A CA 1
ATOM 1026 C C . HIS A 1 124 ? -4.821 2.653 3.422 1.00 96.00 124 HIS A C 1
ATOM 1028 O O . HIS A 1 124 ? -3.770 2.435 2.827 1.00 96.00 124 HIS A O 1
ATOM 1034 N N . ILE A 1 125 ? -5.787 3.428 2.911 1.00 94.19 125 ILE A N 1
ATOM 1035 C CA . ILE A 1 125 ? -5.700 4.031 1.569 1.00 94.19 125 ILE A CA 1
ATOM 1036 C C . ILE A 1 125 ? -4.546 5.038 1.478 1.00 94.19 125 ILE A C 1
ATOM 1038 O O . ILE A 1 125 ? -3.815 5.055 0.491 1.00 94.19 125 ILE A O 1
ATOM 1042 N N . GLY A 1 126 ? -4.355 5.862 2.514 1.00 94.25 126 GLY A N 1
ATOM 1043 C CA . GLY A 1 126 ? -3.260 6.828 2.566 1.00 94.25 126 GLY A CA 1
ATOM 1044 C C . GLY A 1 126 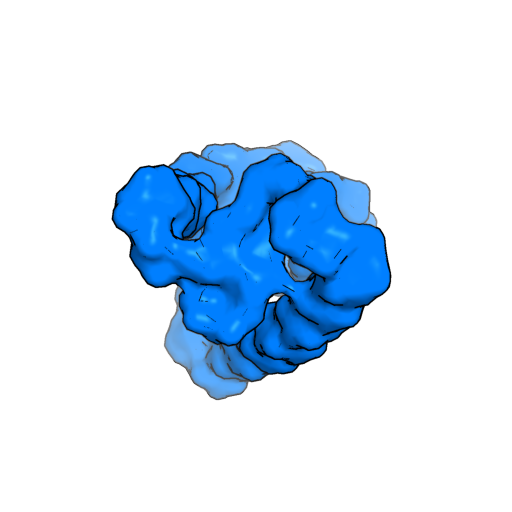? -1.886 6.161 2.526 1.00 94.25 126 GLY A C 1
ATOM 1045 O O . GLY A 1 126 ? -1.042 6.575 1.739 1.00 94.25 126 GLY A O 1
ATOM 1046 N N . LEU A 1 127 ? -1.679 5.111 3.326 1.00 93.75 127 LEU A N 1
ATOM 1047 C CA . LEU A 1 127 ? -0.427 4.350 3.344 1.00 93.75 127 LEU A CA 1
ATOM 1048 C C . LEU A 1 127 ? -0.173 3.644 2.009 1.00 93.75 127 LEU A C 1
ATOM 1050 O O . LEU A 1 127 ? 0.911 3.783 1.460 1.00 93.75 127 LEU A O 1
ATOM 1054 N N . LEU A 1 128 ? -1.194 3.002 1.433 1.00 92.00 128 LEU A N 1
ATOM 1055 C CA . LEU A 1 128 ? -1.100 2.349 0.124 1.00 92.00 128 LEU A CA 1
ATOM 1056 C C . LEU A 1 128 ? -0.671 3.322 -0.990 1.00 92.00 128 LEU A C 1
ATOM 1058 O O . LEU A 1 128 ? 0.088 2.963 -1.889 1.00 92.00 128 LEU A O 1
ATOM 1062 N N . PHE A 1 129 ? -1.176 4.558 -0.949 1.00 89.19 129 PHE A N 1
ATOM 1063 C CA . PHE A 1 129 ? -0.806 5.597 -1.909 1.00 89.19 129 PHE A CA 1
ATOM 1064 C C . PHE A 1 129 ? 0.613 6.132 -1.683 1.00 89.19 129 PHE A C 1
ATOM 1066 O O . PHE A 1 129 ? 1.347 6.344 -2.650 1.00 89.19 129 PHE A O 1
ATOM 1073 N N . ILE A 1 130 ? 0.987 6.367 -0.420 1.00 88.81 130 ILE A N 1
ATOM 1074 C CA . ILE A 1 130 ? 2.328 6.833 -0.046 1.00 88.81 130 ILE A CA 1
ATOM 1075 C C . ILE A 1 130 ? 3.379 5.812 -0.485 1.00 88.81 130 ILE A C 1
ATOM 1077 O O . ILE A 1 130 ? 4.358 6.217 -1.106 1.00 88.81 130 ILE A O 1
ATOM 1081 N N . GLU A 1 131 ? 3.133 4.522 -0.253 1.00 85.88 131 GLU A N 1
ATOM 1082 C CA . GLU A 1 131 ? 4.031 3.434 -0.649 1.00 85.88 131 GLU A CA 1
ATOM 1083 C C . GLU A 1 131 ? 4.338 3.475 -2.148 1.00 85.88 131 GLU A C 1
ATOM 1085 O O . GLU A 1 131 ? 5.488 3.637 -2.545 1.00 85.88 131 GLU A O 1
ATOM 1090 N N . GLY A 1 132 ? 3.303 3.488 -2.996 1.00 82.81 132 GLY A N 1
ATOM 1091 C CA . GLY A 1 132 ? 3.499 3.533 -4.450 1.00 82.81 132 GLY A CA 1
ATOM 1092 C C . GLY A 1 132 ? 4.225 4.793 -4.945 1.00 82.81 132 GLY A C 1
ATOM 1093 O O . GLY A 1 132 ? 4.807 4.792 -6.028 1.00 82.81 132 GLY A O 1
ATOM 1094 N N . CYS A 1 133 ? 4.213 5.884 -4.171 1.00 76.81 133 CYS A N 1
ATOM 1095 C CA . CYS A 1 133 ? 5.022 7.068 -4.467 1.00 76.81 133 CYS A CA 1
ATOM 1096 C C . CYS A 1 133 ? 6.474 6.934 -3.975 1.00 76.81 133 CYS A C 1
ATOM 1098 O O . CYS A 1 133 ? 7.371 7.486 -4.611 1.00 76.81 133 CYS A O 1
ATOM 1100 N N . MET A 1 134 ? 6.698 6.251 -2.848 1.00 70.69 134 MET A N 1
ATOM 1101 C CA . MET A 1 134 ? 7.996 6.089 -2.178 1.00 70.69 134 MET A CA 1
ATOM 1102 C C . MET A 1 134 ? 8.811 4.887 -2.680 1.00 70.69 134 MET A C 1
ATOM 1104 O O . MET A 1 134 ? 10.025 4.856 -2.468 1.00 70.69 134 MET A O 1
ATOM 1108 N N . ASP A 1 135 ? 8.206 3.977 -3.448 1.00 63.50 135 ASP A N 1
ATOM 1109 C CA . ASP A 1 135 ? 8.866 2.841 -4.117 1.00 63.50 135 ASP A CA 1
ATOM 1110 C C . ASP A 1 135 ? 10.063 3.237 -5.009 1.00 63.50 135 ASP A C 1
ATOM 1112 O O . ASP A 1 135 ? 10.851 2.385 -5.431 1.00 63.50 135 ASP A O 1
ATOM 1116 N N . SER A 1 136 ? 10.244 4.531 -5.302 1.00 53.41 136 SER A N 1
ATOM 1117 C CA . SER A 1 136 ? 11.425 5.044 -6.001 1.00 53.41 136 SER A CA 1
ATOM 1118 C C . SER A 1 136 ? 12.720 5.067 -5.183 1.00 53.41 136 SER A C 1
ATOM 1120 O O . SER A 1 136 ? 13.786 5.216 -5.777 1.00 53.41 136 SER A O 1
ATOM 1122 N N . GLU A 1 137 ? 12.657 4.982 -3.850 1.00 48.69 137 GLU A N 1
ATOM 1123 C CA . GLU A 1 137 ? 13.825 5.220 -2.980 1.00 48.69 137 GLU A CA 1
ATOM 1124 C C . GLU A 1 137 ? 14.570 3.942 -2.556 1.00 48.69 137 GLU A C 1
ATOM 1126 O O . GLU A 1 137 ? 15.736 4.020 -2.171 1.00 48.69 137 GLU A O 1
ATOM 1131 N N . HIS A 1 138 ? 13.939 2.769 -2.667 1.00 46.81 138 HIS A N 1
ATOM 1132 C CA . HIS A 1 138 ? 14.487 1.494 -2.176 1.00 46.81 138 HIS A CA 1
ATOM 1133 C C . HIS A 1 138 ? 15.156 0.614 -3.257 1.00 46.81 138 HIS A C 1
ATOM 1135 O O . HIS A 1 138 ? 15.637 -0.472 -2.931 1.00 46.81 138 HIS A O 1
ATOM 1141 N N . SER A 1 139 ? 15.208 1.067 -4.520 1.00 45.03 139 SER A N 1
ATOM 1142 C CA . SER A 1 139 ? 15.720 0.309 -5.684 1.00 45.03 139 SER A CA 1
ATOM 1143 C C . SER A 1 139 ? 17.161 0.639 -6.081 1.00 45.03 139 SER A C 1
ATOM 1145 O O . SER A 1 139 ? 17.420 1.843 -6.312 1.00 45.03 139 SER A O 1
#

Radius of gyration: 15.77 Å; chains: 1; bounding box: 37×28×42 Å

pLDDT: mean 89.01, std 11.34, range [45.03, 98.25]

Foldseek 3Di:
DVLLVVLLVVQVVLLVVLVVVLVVCVVVVVFLEDADCVVPPPVLQVVLLVVLCVQLVVQLVVLVVCCVPPVVSVVPWVVQLVVLLVPPDLDLSSLSNTHNVSLNSSLVSLSVSRHVTYHYPVSSVVVSSVNSSCNSPPD

Sequence (139 aa):
MLLQIYVAMKAMPWYTLLPTVSEYMIENGWTKCYTSISEVGWFAYIMYMAIYLVIVEFGIYWMHRELHDIKPLYKHLHATHHIYNKQNTLSPFAGLAFHPLDGILQAVPHVIALFLVPIHFRSHIGLLFIEGCMDSEHS

InterPro domains:
  IPR006694 Fatty acid hydroxylase [PF04116] (50-133)
  IPR050307 Sterol desaturase-related [PTHR11863] (2-129)

Secondary structure (DSSP, 8-state):
-HHHHHHHHHHHHHHTHHHHHHHHHHHTT-S-EES-GGGTHHHHHHHHHHHHHHHHHHHHHHHHHHHHHSHHHIIIIIHHHHHHHTTS---HHHHT-S-HHHHHHHHHHHHHHHHHS-EEHHHHHHHHHHHHHHTTS--